Protein AF-A0A5C6DB70-F1 (afdb_monomer_lite)

Structure (mmCIF, N/CA/C/O backbone):
data_AF-A0A5C6DB70-F1
#
_entry.id   AF-A0A5C6DB70-F1
#
loop_
_atom_site.group_PDB
_atom_site.id
_atom_site.type_symbol
_atom_site.label_atom_id
_atom_site.label_alt_id
_atom_site.label_comp_id
_atom_site.label_asym_id
_atom_site.label_entity_id
_atom_site.label_seq_id
_atom_site.pdbx_PDB_ins_code
_atom_site.Cartn_x
_atom_site.Cartn_y
_atom_site.Cartn_z
_atom_site.occupancy
_atom_site.B_iso_or_equiv
_atom_site.auth_seq_id
_atom_site.auth_comp_id
_atom_site.auth_asym_id
_atom_site.auth_atom_id
_atom_site.pdbx_PDB_model_num
ATOM 1 N N . MET A 1 1 ? 63.657 -12.753 -14.793 1.00 45.91 1 MET A N 1
ATOM 2 C CA . MET A 1 1 ? 62.607 -11.771 -14.445 1.00 45.91 1 MET A CA 1
ATOM 3 C C . MET A 1 1 ? 61.888 -11.382 -15.725 1.00 45.91 1 MET A C 1
ATOM 5 O O . MET A 1 1 ? 62.436 -10.590 -16.475 1.00 45.91 1 MET A O 1
ATOM 9 N N . SER A 1 2 ? 60.711 -11.948 -16.000 1.00 37.59 2 SER A N 1
ATOM 10 C CA . SER A 1 2 ? 59.873 -11.512 -17.126 1.00 37.59 2 SER A CA 1
ATOM 11 C C . SER A 1 2 ? 58.395 -11.668 -16.769 1.00 37.59 2 SER A C 1
ATOM 13 O O . SER A 1 2 ? 57.855 -12.764 -16.764 1.00 37.59 2 SER A O 1
ATOM 15 N N . VAL A 1 3 ? 57.843 -10.529 -16.349 1.00 39.22 3 VAL A N 1
ATOM 16 C CA . VAL A 1 3 ? 56.507 -9.954 -16.581 1.00 39.22 3 VAL A CA 1
ATOM 17 C C . VAL A 1 3 ? 55.314 -10.910 -16.763 1.00 39.22 3 VAL A C 1
ATOM 19 O O . VAL A 1 3 ? 55.181 -11.614 -17.757 1.00 39.22 3 VAL A O 1
ATOM 22 N N . VAL A 1 4 ? 54.394 -10.806 -15.802 1.00 42.78 4 VAL A N 1
ATOM 23 C CA . VAL A 1 4 ? 53.012 -11.315 -15.791 1.00 42.78 4 VAL A CA 1
ATOM 24 C C . VAL A 1 4 ? 52.156 -10.555 -16.823 1.00 42.78 4 VAL A C 1
ATOM 26 O O . VAL A 1 4 ? 52.287 -9.331 -16.899 1.00 42.78 4 VAL A O 1
ATOM 29 N N . PRO A 1 5 ? 51.238 -11.196 -17.574 1.00 45.16 5 PRO A N 1
ATOM 30 C CA . PRO A 1 5 ? 50.270 -10.469 -18.387 1.00 45.16 5 PRO A CA 1
ATOM 31 C C . PRO A 1 5 ? 49.188 -9.862 -17.481 1.00 45.16 5 PRO A C 1
ATOM 33 O O . PRO A 1 5 ? 48.442 -10.571 -16.806 1.00 45.16 5 PRO A O 1
ATOM 36 N N . GLY A 1 6 ? 49.127 -8.531 -17.450 1.00 39.94 6 GLY A N 1
ATOM 37 C CA . GLY A 1 6 ? 48.062 -7.782 -16.793 1.00 39.94 6 GLY A CA 1
ATOM 38 C C . GLY A 1 6 ? 46.732 -8.008 -17.506 1.00 39.94 6 GLY A C 1
ATOM 39 O O . GLY A 1 6 ? 46.597 -7.727 -18.695 1.00 39.94 6 GLY A O 1
ATOM 40 N N . VAL A 1 7 ? 45.763 -8.535 -16.764 1.00 43.97 7 VAL A N 1
ATOM 41 C CA . VAL A 1 7 ? 44.386 -8.758 -17.205 1.00 43.97 7 VAL A CA 1
ATOM 42 C C . VAL A 1 7 ? 43.708 -7.409 -17.457 1.00 43.97 7 VAL A C 1
ATOM 44 O O . VAL A 1 7 ? 43.720 -6.518 -16.609 1.00 43.97 7 VAL A O 1
ATOM 47 N N . SER A 1 8 ? 43.129 -7.281 -18.648 1.00 43.72 8 SER A N 1
ATOM 48 C CA . SER A 1 8 ? 42.397 -6.127 -19.162 1.00 43.72 8 SER A CA 1
ATOM 49 C C . SER A 1 8 ? 41.319 -5.612 -18.202 1.00 43.72 8 SER A C 1
ATOM 51 O O . SER A 1 8 ? 40.327 -6.289 -17.939 1.00 43.72 8 SER A O 1
ATOM 53 N N . GLY A 1 9 ? 41.462 -4.363 -17.755 1.00 48.06 9 GLY A N 1
ATOM 54 C CA . GLY A 1 9 ? 40.373 -3.581 -17.174 1.00 48.06 9 GLY A CA 1
ATOM 55 C C . GLY A 1 9 ? 39.399 -3.147 -18.267 1.00 48.06 9 GLY A C 1
ATOM 56 O O . GLY A 1 9 ? 39.553 -2.076 -18.853 1.00 48.06 9 GLY A O 1
ATOM 57 N N . GLY A 1 10 ? 38.412 -3.991 -18.566 1.00 43.84 10 GLY A N 1
ATOM 58 C CA . GLY A 1 10 ? 37.315 -3.649 -19.466 1.00 43.84 10 GLY A CA 1
ATOM 59 C C . GLY A 1 10 ? 36.449 -2.550 -18.854 1.00 43.84 10 GLY A C 1
ATOM 60 O O . GLY A 1 10 ? 35.651 -2.814 -17.958 1.00 43.84 10 GLY A O 1
ATOM 61 N N . ARG A 1 11 ? 36.598 -1.309 -19.329 1.00 52.41 11 ARG A N 1
ATOM 62 C CA . ARG A 1 11 ? 35.578 -0.272 -19.137 1.00 52.41 11 ARG A CA 1
ATOM 63 C C . ARG A 1 11 ? 34.325 -0.746 -19.866 1.00 52.41 11 ARG A C 1
ATOM 65 O O . ARG A 1 11 ? 34.356 -0.899 -21.085 1.00 52.41 11 ARG A O 1
ATOM 72 N N . TYR A 1 12 ? 33.251 -1.003 -19.128 1.00 46.84 12 TYR A N 1
ATOM 73 C CA . TYR A 1 12 ? 31.955 -1.263 -19.741 1.00 46.84 12 TYR A CA 1
ATOM 74 C C . TYR A 1 12 ? 31.573 -0.066 -20.626 1.00 46.84 12 TYR A C 1
ATOM 76 O O . TYR A 1 12 ? 31.818 1.077 -20.227 1.00 46.84 12 TYR A O 1
ATOM 84 N N . PRO A 1 13 ? 31.007 -0.295 -21.821 1.00 52.03 13 PRO A N 1
ATOM 85 C CA . PRO A 1 13 ? 30.471 0.784 -22.638 1.00 52.03 13 PRO A CA 1
ATOM 86 C C . PRO A 1 13 ? 29.452 1.591 -21.824 1.00 52.03 13 PRO A C 1
ATOM 88 O O . PRO A 1 13 ? 28.658 1.014 -21.078 1.00 52.03 13 PRO A O 1
ATOM 91 N N . THR A 1 14 ? 29.472 2.917 -21.982 1.00 58.91 14 THR A N 1
ATOM 92 C CA . THR A 1 14 ? 28.668 3.895 -21.221 1.00 58.91 14 THR A CA 1
ATOM 93 C C . THR A 1 14 ? 27.179 3.528 -21.152 1.00 58.91 14 THR A C 1
ATOM 95 O O . THR A 1 14 ? 26.526 3.739 -20.132 1.00 58.91 14 THR A O 1
ATOM 98 N N . PHE A 1 15 ? 26.671 2.885 -22.205 1.00 51.16 15 PHE A N 1
ATOM 99 C CA . PHE A 1 15 ? 25.321 2.332 -22.294 1.00 51.16 15 PHE A CA 1
ATOM 100 C C . PHE A 1 15 ? 25.011 1.320 -21.177 1.00 51.16 15 PHE A C 1
ATOM 102 O O . PHE A 1 15 ? 24.030 1.472 -20.457 1.00 51.16 15 PHE A O 1
ATOM 109 N N . LEU A 1 16 ? 25.881 0.331 -20.940 1.00 53.28 16 LEU A N 1
ATOM 110 C CA . LEU A 1 16 ? 25.656 -0.682 -19.901 1.00 53.28 16 LEU A CA 1
ATOM 111 C C . LEU A 1 16 ? 25.738 -0.092 -18.488 1.00 53.28 16 LEU A C 1
ATOM 113 O O . LEU A 1 16 ? 24.985 -0.505 -17.609 1.00 53.28 16 LEU A O 1
ATOM 117 N N . SER A 1 17 ? 26.607 0.900 -18.265 1.00 59.47 17 SER A N 1
ATOM 118 C CA . SER A 1 17 ? 26.667 1.600 -16.975 1.00 59.47 17 SER A CA 1
ATOM 119 C C . SER A 1 17 ? 25.423 2.444 -16.697 1.00 59.47 17 SER A C 1
ATOM 121 O O . SER A 1 17 ? 25.005 2.528 -15.545 1.00 59.47 17 SER A O 1
ATOM 123 N N . GLN A 1 18 ? 24.815 3.034 -17.729 1.00 61.84 18 GLN A N 1
ATOM 124 C CA . GLN A 1 18 ? 23.586 3.814 -17.591 1.00 61.84 18 GLN A CA 1
ATOM 125 C C . GLN A 1 18 ? 22.389 2.903 -17.287 1.00 61.84 18 GLN A C 1
ATOM 127 O O . GLN A 1 18 ? 21.758 3.072 -16.247 1.00 61.84 18 GLN A O 1
ATOM 132 N N . PHE A 1 19 ? 22.202 1.834 -18.070 1.00 57.81 19 PHE A N 1
ATOM 133 C CA . PHE A 1 19 ? 21.165 0.824 -17.820 1.00 57.81 19 PHE A CA 1
ATOM 134 C C . PHE A 1 19 ? 21.268 0.204 -16.418 1.00 57.81 19 PHE A C 1
ATOM 136 O O . PHE A 1 19 ? 20.269 0.038 -15.719 1.00 57.81 19 PHE A O 1
ATOM 143 N N . MET A 1 20 ? 22.480 -0.124 -15.956 1.00 58.56 20 MET A N 1
ATOM 144 C CA . MET A 1 20 ? 22.675 -0.647 -14.598 1.00 58.56 20 MET A CA 1
ATOM 145 C C . MET A 1 20 ? 22.323 0.377 -13.506 1.00 58.56 20 MET A C 1
ATOM 147 O O . MET A 1 20 ? 21.881 -0.026 -12.426 1.00 58.56 20 MET A O 1
ATOM 151 N N . ASN A 1 21 ? 22.492 1.677 -13.762 1.00 65.31 21 ASN A N 1
ATOM 152 C CA . ASN A 1 21 ? 22.145 2.738 -12.816 1.00 65.31 21 ASN A CA 1
ATOM 153 C C . ASN A 1 21 ? 20.629 2.971 -12.734 1.00 65.31 21 ASN A C 1
ATOM 155 O O . ASN A 1 21 ? 20.112 3.112 -11.622 1.00 65.31 21 ASN A O 1
ATOM 159 N N . ASP A 1 22 ? 19.908 2.889 -13.853 1.00 77.56 22 ASP A N 1
ATOM 160 C CA . ASP A 1 22 ? 18.452 3.086 -13.889 1.00 77.56 22 ASP A CA 1
ATOM 161 C C . ASP A 1 22 ? 17.703 1.978 -13.125 1.00 77.56 22 ASP A C 1
ATOM 163 O O . ASP A 1 22 ? 16.774 2.243 -12.354 1.00 77.56 22 ASP A O 1
ATOM 167 N N . TRP A 1 23 ? 18.183 0.730 -13.196 1.00 82.75 23 TRP A N 1
ATOM 168 C CA . TRP A 1 23 ? 17.619 -0.376 -12.409 1.00 82.75 23 TRP A CA 1
ATOM 169 C C . TRP A 1 23 ? 17.910 -0.287 -10.915 1.00 82.75 23 TRP A C 1
ATOM 171 O O . TRP A 1 23 ? 17.102 -0.749 -10.101 1.00 82.75 23 TRP A O 1
ATOM 181 N N . ASN A 1 24 ? 19.059 0.271 -10.534 1.00 88.25 24 ASN A N 1
ATOM 182 C CA . ASN A 1 24 ? 19.377 0.499 -9.128 1.00 88.25 24 ASN A CA 1
ATOM 183 C C . ASN A 1 24 ? 18.488 1.603 -8.550 1.00 88.25 24 ASN A C 1
ATOM 185 O O . ASN A 1 24 ? 17.921 1.399 -7.476 1.00 88.25 24 ASN A O 1
ATOM 189 N N . ALA A 1 25 ? 18.288 2.696 -9.292 1.00 90.19 25 ALA A N 1
ATOM 190 C CA . ALA A 1 25 ? 17.379 3.772 -8.910 1.00 90.19 25 ALA A CA 1
ATOM 191 C C . ALA A 1 25 ? 15.933 3.273 -8.767 1.00 90.19 25 ALA A C 1
ATOM 193 O O . ALA A 1 25 ? 15.290 3.528 -7.747 1.00 90.19 25 ALA A O 1
ATOM 194 N N . LEU A 1 26 ? 15.443 2.481 -9.729 1.00 91.69 26 LEU A N 1
ATOM 195 C CA . LEU A 1 26 ? 14.113 1.871 -9.657 1.00 91.69 26 LEU A CA 1
ATOM 196 C C . LEU A 1 26 ? 13.974 0.944 -8.441 1.00 91.69 26 LEU A C 1
ATOM 198 O O . LEU A 1 26 ? 13.003 1.037 -7.691 1.00 91.69 26 LEU A O 1
ATOM 202 N N . ARG A 1 27 ? 14.959 0.069 -8.206 1.00 94.94 27 ARG A N 1
ATOM 203 C CA . ARG A 1 27 ? 14.979 -0.822 -7.035 1.00 94.94 27 ARG A CA 1
ATOM 204 C C . ARG A 1 27 ? 14.948 -0.032 -5.726 1.00 94.94 27 ARG A C 1
ATOM 206 O O . ARG A 1 27 ? 14.240 -0.419 -4.796 1.00 94.94 27 ARG A O 1
ATOM 213 N N . ASP A 1 28 ? 15.715 1.048 -5.638 1.00 94.44 28 ASP A N 1
ATOM 214 C CA . ASP A 1 28 ? 15.769 1.884 -4.442 1.00 94.44 28 ASP A CA 1
ATOM 215 C C . ASP A 1 28 ? 14.454 2.630 -4.214 1.00 94.44 28 ASP A C 1
ATOM 217 O O . ASP A 1 28 ? 13.948 2.622 -3.090 1.00 94.44 28 ASP A O 1
ATOM 221 N N . ALA A 1 29 ? 13.839 3.162 -5.272 1.00 94.62 29 ALA A N 1
ATOM 222 C CA . ALA A 1 29 ? 12.512 3.766 -5.206 1.00 94.62 29 ALA A CA 1
ATOM 223 C C . ALA A 1 29 ? 11.455 2.761 -4.720 1.00 94.62 29 ALA A C 1
ATOM 225 O O . ALA A 1 29 ? 10.666 3.079 -3.830 1.00 94.62 29 ALA A O 1
ATOM 226 N N . ILE A 1 30 ? 11.479 1.523 -5.228 1.00 95.94 30 ILE A N 1
ATOM 227 C CA . ILE A 1 30 ? 10.582 0.445 -4.782 1.00 95.94 30 ILE A CA 1
ATOM 228 C C . ILE A 1 30 ? 10.795 0.136 -3.300 1.00 95.94 30 ILE A C 1
ATOM 230 O O . ILE A 1 30 ? 9.831 0.022 -2.544 1.00 95.94 30 ILE A O 1
ATOM 234 N N . ARG A 1 31 ? 12.050 0.017 -2.856 1.00 96.19 31 ARG A N 1
ATOM 235 C CA . ARG A 1 31 ? 12.375 -0.230 -1.444 1.00 96.19 31 ARG A CA 1
ATOM 236 C C . ARG A 1 31 ? 11.816 0.872 -0.542 1.00 96.19 31 ARG A C 1
ATOM 238 O O . ARG A 1 31 ? 11.234 0.560 0.495 1.00 96.19 31 ARG A O 1
ATOM 245 N N . VAL A 1 32 ? 11.956 2.134 -0.944 1.00 94.69 32 VAL A N 1
ATOM 246 C CA . VAL A 1 32 ? 11.391 3.271 -0.206 1.00 94.69 32 VAL A CA 1
ATOM 247 C C . VAL A 1 32 ? 9.862 3.207 -0.202 1.00 94.69 32 VAL A C 1
ATOM 249 O O . VAL A 1 32 ? 9.265 3.258 0.872 1.00 94.69 32 VAL A O 1
ATOM 252 N N . ALA A 1 33 ? 9.218 3.006 -1.354 1.00 94.00 33 ALA A N 1
ATOM 253 C CA . ALA A 1 33 ? 7.759 2.912 -1.459 1.00 94.00 33 ALA A CA 1
ATOM 254 C C . ALA A 1 33 ? 7.170 1.817 -0.555 1.00 94.00 33 ALA A C 1
ATOM 256 O O . ALA A 1 33 ? 6.210 2.070 0.174 1.00 94.00 33 ALA A O 1
ATOM 257 N N . LYS A 1 34 ? 7.808 0.640 -0.514 1.00 94.56 34 LYS A N 1
ATOM 258 C CA . LYS A 1 34 ? 7.430 -0.463 0.382 1.00 94.56 34 LYS A CA 1
ATOM 259 C C . LYS A 1 34 ? 7.510 -0.091 1.857 1.00 94.56 34 LYS A C 1
ATOM 261 O O . LYS A 1 34 ? 6.722 -0.597 2.643 1.00 94.56 34 LYS A O 1
ATOM 266 N N . SER A 1 35 ? 8.458 0.759 2.251 1.00 92.44 35 SER A N 1
ATOM 267 C CA . SER A 1 35 ? 8.556 1.228 3.639 1.00 92.44 35 SER A CA 1
ATOM 268 C C . SER A 1 35 ? 7.509 2.293 3.972 1.00 92.44 35 SER A C 1
ATOM 270 O O . SER A 1 35 ? 6.975 2.301 5.080 1.00 92.44 35 SER A O 1
ATOM 272 N N . LEU A 1 36 ? 7.178 3.151 3.002 1.00 91.38 36 LEU A N 1
ATOM 273 C CA . LEU A 1 36 ? 6.212 4.236 3.163 1.00 91.38 36 LEU A CA 1
ATOM 274 C C . LEU A 1 36 ? 4.779 3.726 3.267 1.00 91.38 36 LEU A C 1
ATOM 276 O O . LEU A 1 36 ? 4.004 4.259 4.053 1.00 91.38 36 LEU A O 1
ATOM 280 N N . TRP A 1 37 ? 4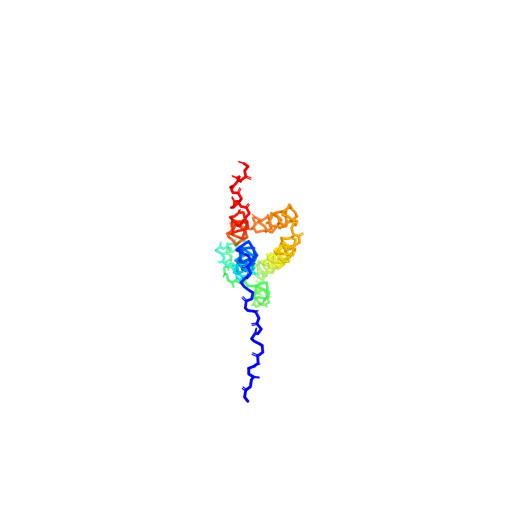.414 2.696 2.503 1.00 92.75 37 TRP A N 1
ATOM 281 C CA . TRP A 1 37 ? 3.072 2.132 2.563 1.00 92.75 37 TRP A CA 1
ATOM 282 C C . TRP A 1 37 ? 3.107 0.665 2.965 1.00 92.75 37 TRP A C 1
ATOM 284 O O . TRP A 1 37 ? 3.289 -0.242 2.162 1.00 92.75 37 TRP A O 1
ATOM 294 N N . THR A 1 38 ? 2.910 0.459 4.260 1.00 88.81 38 THR A N 1
ATOM 295 C CA . THR A 1 38 ? 2.763 -0.865 4.869 1.00 88.81 38 THR A CA 1
ATOM 296 C C . THR A 1 38 ? 1.409 -1.030 5.554 1.00 88.81 38 THR A C 1
ATOM 298 O O . THR A 1 38 ? 1.043 -2.149 5.891 1.00 88.81 38 THR A O 1
ATOM 301 N N . GLY A 1 39 ? 0.697 0.067 5.817 1.00 87.62 39 GLY A N 1
ATOM 302 C CA . GLY A 1 39 ? -0.564 0.146 6.557 1.00 87.62 39 GLY A CA 1
ATOM 303 C C . GLY A 1 39 ? -1.036 1.602 6.649 1.00 87.62 39 GLY A C 1
ATOM 304 O O . GLY A 1 39 ? -0.536 2.459 5.910 1.00 87.62 39 GLY A O 1
ATOM 305 N N . CYS A 1 40 ? -1.960 1.889 7.567 1.00 88.06 40 CYS A N 1
ATOM 306 C CA . CYS A 1 40 ? -2.501 3.233 7.775 1.00 88.06 40 CYS A CA 1
ATOM 307 C C . CYS A 1 40 ? -1.514 4.113 8.558 1.00 88.06 40 CYS A C 1
ATOM 309 O O . CYS A 1 40 ? -1.282 3.902 9.743 1.00 88.06 40 CYS A O 1
ATOM 311 N N . HIS A 1 41 ? -0.915 5.098 7.893 1.00 86.44 41 HIS A N 1
ATOM 312 C CA . HIS A 1 41 ? 0.021 6.073 8.486 1.00 86.44 41 HIS A CA 1
ATOM 313 C C . HIS A 1 41 ? -0.444 7.522 8.284 1.00 86.44 41 HIS A C 1
ATOM 315 O O . HIS A 1 41 ? 0.309 8.466 8.510 1.00 86.44 41 HIS A O 1
ATOM 321 N N . TRP A 1 42 ? -1.675 7.687 7.809 1.00 86.62 42 TRP A N 1
ATOM 322 C CA . TRP A 1 42 ? -2.333 8.968 7.620 1.00 86.62 42 TRP A CA 1
ATOM 323 C C . TRP A 1 42 ? -3.516 9.064 8.579 1.00 86.62 42 TRP A C 1
ATOM 325 O O . TRP A 1 42 ? -4.092 8.050 8.983 1.00 86.62 42 TRP A O 1
ATOM 335 N N . THR A 1 43 ? -3.886 10.293 8.926 1.00 86.31 43 THR A N 1
ATOM 336 C CA . THR A 1 43 ? -5.050 10.562 9.771 1.00 86.31 43 THR A CA 1
ATOM 337 C C . THR A 1 43 ? -6.302 9.988 9.123 1.00 86.31 43 THR A C 1
ATOM 339 O O . THR A 1 43 ? -6.665 10.376 8.012 1.00 86.31 43 THR A O 1
ATOM 342 N N . THR A 1 44 ? -6.951 9.059 9.822 1.00 88.62 44 THR A N 1
ATOM 343 C CA . THR A 1 44 ? -8.170 8.393 9.355 1.00 88.62 44 THR A CA 1
ATOM 344 C C . THR A 1 44 ? -9.104 8.229 10.530 1.00 88.62 44 THR A C 1
ATOM 346 O O . THR A 1 44 ? -8.797 7.476 11.448 1.00 88.62 44 THR A O 1
ATOM 349 N N . GLN A 1 45 ? -10.251 8.899 10.481 1.00 90.94 45 GLN A N 1
ATOM 350 C CA . GLN A 1 45 ? -11.322 8.673 11.443 1.00 90.94 45 GLN A CA 1
ATOM 351 C C . GLN A 1 45 ? -12.202 7.523 10.965 1.00 90.94 45 GLN A C 1
ATOM 353 O O . GLN A 1 45 ? -12.665 7.522 9.824 1.00 90.94 45 GLN A O 1
ATOM 358 N N . PHE A 1 46 ? -12.433 6.547 11.839 1.00 89.88 46 PHE A N 1
ATOM 359 C CA . PHE A 1 46 ? -13.174 5.339 11.510 1.00 89.88 46 PHE A CA 1
ATOM 360 C C . PHE A 1 46 ? -14.360 5.110 12.449 1.00 89.88 46 PHE A C 1
ATOM 362 O O . PHE A 1 46 ? -14.244 5.189 13.675 1.00 89.88 46 PHE A O 1
ATOM 369 N N . GLY A 1 47 ? -15.499 4.754 11.852 1.00 88.44 47 GLY A N 1
ATOM 370 C CA . GLY A 1 47 ? -16.734 4.437 12.565 1.00 88.44 47 GLY A CA 1
ATOM 371 C C . GLY A 1 47 ? -17.410 5.649 13.215 1.00 88.44 47 GLY A C 1
ATOM 372 O O . GLY A 1 47 ? -16.937 6.781 13.141 1.00 88.44 47 GLY A O 1
ATOM 373 N N . SER A 1 48 ? -18.539 5.399 13.881 1.00 87.44 48 SER A N 1
ATOM 374 C CA . SER A 1 48 ? -19.353 6.436 14.539 1.00 87.44 48 SER A CA 1
ATOM 375 C C . SER A 1 48 ? -18.671 7.094 15.741 1.00 87.44 48 SER A C 1
ATOM 377 O O . SER A 1 48 ? -19.081 8.173 16.157 1.00 87.44 48 SER A O 1
ATOM 379 N N . LEU A 1 49 ? -17.635 6.456 16.291 1.00 87.56 49 LEU A N 1
ATOM 380 C CA . LEU A 1 49 ? -16.835 6.976 17.400 1.00 87.56 49 LEU A CA 1
ATOM 381 C C . LEU A 1 49 ? -15.626 7.803 16.935 1.00 87.56 49 LEU A C 1
ATOM 383 O O . LEU A 1 49 ? -14.911 8.338 17.777 1.00 87.56 49 LEU A O 1
ATOM 387 N N . GLY A 1 50 ? -15.387 7.911 15.622 1.00 89.31 50 GLY A N 1
ATOM 388 C CA . GLY A 1 50 ? -14.303 8.728 15.070 1.00 89.31 50 GLY A CA 1
ATOM 389 C C . GLY A 1 50 ? -12.908 8.262 15.491 1.00 89.31 50 GLY A C 1
ATOM 390 O O . GLY A 1 50 ? -12.031 9.089 15.726 1.00 89.31 50 GLY A O 1
ATOM 391 N N . ILE A 1 51 ? -12.705 6.948 15.612 1.00 89.94 51 ILE A N 1
ATOM 392 C CA . ILE A 1 51 ? -11.439 6.362 16.062 1.00 89.94 51 ILE A CA 1
ATOM 393 C C . ILE A 1 51 ? -10.329 6.738 15.077 1.00 89.94 51 ILE A C 1
ATOM 395 O O . ILE A 1 51 ? -10.468 6.465 13.886 1.00 89.94 51 ILE A O 1
ATOM 399 N N . ASP A 1 52 ? -9.229 7.316 15.565 1.00 91.81 52 ASP A N 1
ATOM 400 C CA . ASP A 1 52 ? -8.057 7.580 14.729 1.00 91.81 52 ASP A CA 1
ATOM 401 C C . ASP A 1 52 ? -7.243 6.298 14.516 1.00 91.81 52 ASP A C 1
ATOM 403 O O . ASP A 1 52 ? -6.774 5.667 15.467 1.00 91.81 52 ASP A O 1
ATOM 407 N N . LEU A 1 53 ? -7.083 5.911 13.252 1.00 92.06 53 LEU A N 1
ATOM 408 C CA . LEU A 1 53 ? -6.316 4.736 12.839 1.00 92.06 53 LEU A CA 1
ATOM 409 C C . LEU A 1 53 ? -4.886 5.066 12.402 1.00 92.06 53 LEU A C 1
ATOM 411 O O . LEU A 1 53 ? -4.161 4.174 11.953 1.00 92.06 53 LEU A O 1
ATOM 415 N N . SER A 1 54 ? -4.463 6.327 12.513 1.00 91.62 54 SER A N 1
ATOM 416 C CA . SER A 1 54 ? -3.109 6.745 12.160 1.00 91.62 54 SER A CA 1
ATOM 417 C C . SER A 1 54 ? -2.053 5.962 12.945 1.00 91.62 54 SER A C 1
ATOM 419 O O . SER A 1 54 ? -2.022 5.959 14.175 1.00 91.62 54 SER A O 1
ATOM 421 N N . GLY A 1 55 ? -1.178 5.265 12.220 1.00 90.50 55 GLY A N 1
ATOM 422 C CA . GLY A 1 55 ? -0.095 4.465 12.788 1.00 90.50 55 GLY A CA 1
ATOM 423 C C . GLY A 1 55 ? -0.529 3.117 13.369 1.00 90.50 55 GLY A C 1
ATOM 424 O O . GLY A 1 55 ? 0.329 2.372 13.849 1.00 90.50 55 GLY A O 1
ATOM 425 N N . LEU A 1 56 ? -1.820 2.770 13.319 1.00 93.06 56 LEU A N 1
ATOM 426 C CA . LEU A 1 56 ? -2.325 1.506 13.846 1.00 93.06 56 LEU A CA 1
ATOM 427 C C . LEU A 1 56 ? -2.286 0.378 12.813 1.00 93.06 56 LEU A C 1
ATOM 429 O O . LEU A 1 56 ? -2.495 0.557 11.613 1.00 93.06 56 LEU A O 1
ATOM 433 N N . ARG A 1 57 ? -2.051 -0.828 13.330 1.00 94.81 57 ARG A N 1
ATOM 434 C CA . ARG A 1 57 ? -2.130 -2.099 12.606 1.00 94.81 57 ARG A CA 1
ATOM 435 C C . ARG A 1 57 ? -3.418 -2.838 12.904 1.00 94.81 57 ARG A C 1
ATOM 437 O O . ARG A 1 57 ? -3.960 -2.726 14.006 1.00 94.81 57 ARG A O 1
ATOM 444 N N . SER A 1 58 ? -3.833 -3.694 11.976 1.00 96.25 58 SER A N 1
ATOM 445 C CA . SER A 1 58 ? -5.002 -4.573 12.137 1.00 96.25 58 SER A CA 1
ATOM 446 C C . SER A 1 58 ? -4.964 -5.347 13.461 1.00 96.25 58 SER A C 1
ATOM 448 O O . SER A 1 58 ? -5.936 -5.382 14.217 1.00 96.25 58 SER A O 1
ATOM 450 N N . ARG A 1 59 ? -3.792 -5.889 13.813 1.00 95.62 59 ARG A N 1
ATOM 451 C CA . ARG A 1 59 ? -3.571 -6.614 15.07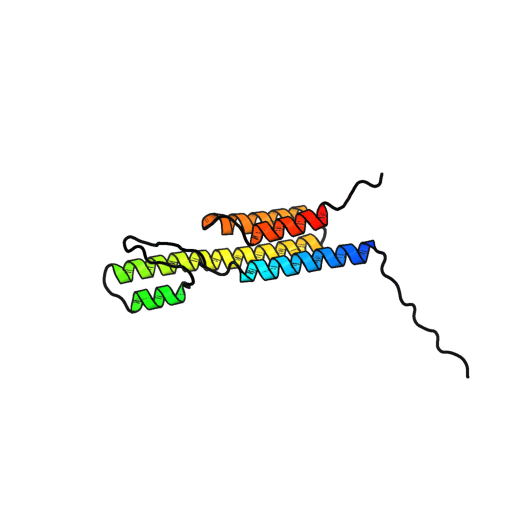1 1.00 95.62 59 ARG A CA 1
ATOM 452 C C . ARG A 1 59 ? -3.756 -5.737 16.310 1.00 95.62 59 ARG A C 1
ATOM 454 O O . ARG A 1 59 ? -4.298 -6.215 17.301 1.00 95.62 59 ARG A O 1
ATOM 461 N N . GLN A 1 60 ? -3.305 -4.484 16.270 1.00 95.31 60 GLN A N 1
ATOM 462 C CA . GLN A 1 60 ? -3.442 -3.550 17.393 1.00 95.31 60 GLN A CA 1
ATOM 463 C C . GLN A 1 60 ? -4.906 -3.142 17.581 1.00 95.31 60 GLN A C 1
ATOM 465 O O . GLN A 1 60 ? -5.410 -3.211 18.699 1.00 95.31 60 GLN A O 1
ATOM 470 N N . ALA A 1 61 ? -5.615 -2.835 16.491 1.00 95.50 61 ALA A N 1
ATOM 471 C CA . ALA A 1 61 ? -7.053 -2.569 16.531 1.00 95.50 61 ALA A CA 1
ATOM 472 C C . ALA A 1 61 ? -7.848 -3.781 17.055 1.00 95.50 61 ALA A C 1
ATOM 474 O O . ALA A 1 61 ? -8.761 -3.631 17.861 1.00 95.50 61 ALA A O 1
ATOM 475 N N . MET A 1 62 ? -7.447 -5.006 16.695 1.00 96.94 62 MET A N 1
ATOM 476 C CA . MET A 1 62 ? -8.062 -6.228 17.227 1.00 96.94 62 MET A CA 1
ATOM 477 C C . MET A 1 62 ? -7.825 -6.408 18.736 1.00 96.94 62 MET A C 1
ATOM 479 O O . MET A 1 62 ? -8.690 -6.926 19.442 1.00 96.94 62 MET A O 1
ATOM 483 N N . LEU A 1 63 ? -6.664 -5.996 19.256 1.00 96.94 63 LEU A N 1
ATOM 484 C CA . LEU A 1 63 ? -6.420 -5.985 20.702 1.00 96.94 63 LEU A CA 1
ATOM 485 C C . LEU A 1 63 ? -7.306 -4.949 21.404 1.00 96.94 63 LEU A C 1
ATOM 487 O O . LEU A 1 63 ? -7.900 -5.276 22.430 1.00 96.94 63 LEU A O 1
ATOM 491 N N . ALA A 1 64 ? -7.465 -3.756 20.825 1.00 94.56 64 ALA A N 1
ATOM 492 C CA . ALA A 1 64 ? -8.381 -2.738 21.339 1.00 94.56 64 ALA A CA 1
ATOM 493 C C . ALA A 1 64 ? -9.839 -3.231 21.348 1.00 94.56 64 ALA A C 1
ATOM 495 O O . ALA A 1 64 ? -10.541 -3.071 22.347 1.00 94.56 64 ALA A O 1
ATOM 496 N N . ALA A 1 65 ? -10.269 -3.945 20.302 1.00 96.12 65 ALA A N 1
ATOM 497 C CA . ALA A 1 65 ? -11.595 -4.563 20.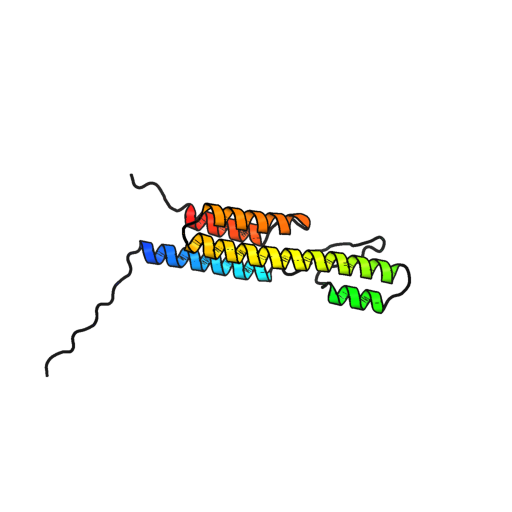243 1.00 96.12 65 ALA A CA 1
ATOM 498 C C . ALA A 1 65 ? -11.835 -5.554 21.392 1.00 96.12 65 ALA A C 1
ATOM 500 O O . ALA A 1 65 ? -12.922 -5.589 21.963 1.00 96.12 65 ALA A O 1
ATOM 501 N N . LYS A 1 66 ? -10.819 -6.347 21.757 1.00 96.00 66 LYS A N 1
ATOM 502 C CA . LYS A 1 66 ? -10.895 -7.314 22.867 1.00 96.00 66 LYS A CA 1
ATOM 503 C C . LYS A 1 66 ? -10.846 -6.659 24.249 1.00 96.00 66 LYS A C 1
ATOM 505 O O . LYS A 1 66 ? -11.343 -7.244 25.206 1.00 96.00 66 LYS A O 1
ATOM 510 N N . ALA A 1 67 ? -10.216 -5.491 24.358 1.00 95.50 67 ALA A N 1
ATOM 511 C CA . ALA A 1 67 ? -10.073 -4.752 25.611 1.00 95.50 67 ALA A CA 1
ATOM 512 C C . ALA A 1 67 ? -11.287 -3.860 25.933 1.00 95.50 67 ALA A C 1
ATOM 514 O O . ALA A 1 67 ? -11.487 -3.488 27.087 1.00 95.50 67 ALA A O 1
ATOM 515 N N . THR A 1 68 ? -12.096 -3.529 24.928 1.00 94.81 68 THR A N 1
ATOM 516 C CA . THR A 1 68 ? -13.270 -2.651 25.040 1.00 94.81 68 THR A CA 1
ATOM 517 C C . THR A 1 68 ? -14.572 -3.459 25.045 1.00 94.81 68 THR A C 1
ATOM 519 O O . THR A 1 68 ? -14.571 -4.683 24.891 1.00 94.81 68 THR A O 1
ATOM 522 N N . ARG A 1 69 ? -15.716 -2.801 25.278 1.00 93.25 69 ARG A N 1
ATOM 523 C CA . ARG A 1 69 ? -17.039 -3.453 25.341 1.00 93.25 69 ARG A CA 1
ATOM 524 C C . ARG A 1 69 ? -18.081 -2.691 24.526 1.00 93.25 69 ARG A C 1
ATOM 526 O O . ARG A 1 69 ? -17.924 -1.509 24.239 1.00 93.25 69 ARG A O 1
ATOM 533 N N . GLY A 1 70 ? -19.168 -3.377 24.178 1.00 94.31 70 GLY A N 1
ATOM 534 C CA . GLY A 1 70 ? -20.320 -2.769 23.511 1.00 94.31 70 GLY A CA 1
ATOM 535 C C . GLY A 1 70 ? -19.975 -2.165 22.147 1.00 94.31 70 GLY A C 1
ATOM 536 O O . GLY A 1 70 ? -19.236 -2.762 21.364 1.00 94.31 70 GLY A O 1
ATOM 537 N N . ALA A 1 71 ? -20.517 -0.978 21.868 1.00 92.56 71 ALA A N 1
ATOM 538 C CA . ALA A 1 71 ? -20.355 -0.293 20.584 1.00 92.56 71 ALA A CA 1
ATOM 539 C C . ALA A 1 71 ? -18.888 0.023 20.241 1.00 92.56 71 ALA A C 1
ATOM 541 O O . ALA A 1 71 ? -18.509 -0.023 19.072 1.00 92.56 71 ALA A O 1
ATOM 542 N N . GLU A 1 72 ? -18.056 0.291 21.250 1.00 93.25 72 GLU A N 1
ATOM 543 C CA . GLU A 1 72 ? -16.634 0.574 21.056 1.00 93.25 72 GLU A CA 1
ATOM 544 C C . GLU A 1 72 ? -15.877 -0.664 20.559 1.00 93.25 72 GLU A C 1
ATOM 546 O O . GLU A 1 72 ? -15.159 -0.592 19.563 1.00 93.25 72 GLU A O 1
ATOM 551 N N . SER A 1 73 ? -16.128 -1.825 21.172 1.00 94.94 73 SER A N 1
ATOM 552 C CA . SER A 1 73 ? -15.563 -3.109 20.729 1.00 94.94 73 SER A CA 1
ATOM 553 C C . SER A 1 73 ? -15.939 -3.428 19.282 1.00 94.94 73 SER A C 1
ATOM 555 O O . SER A 1 73 ? -15.092 -3.854 18.493 1.00 94.94 73 SER A O 1
ATOM 557 N N . HIS A 1 74 ? -17.193 -3.159 18.905 1.00 94.75 74 HIS A N 1
ATOM 558 C CA . HIS A 1 74 ? -17.653 -3.349 17.533 1.00 94.75 74 HIS A CA 1
ATOM 559 C C . HIS A 1 74 ? -16.935 -2.413 16.548 1.00 94.75 74 HIS A C 1
ATOM 561 O O . HIS A 1 74 ? -16.424 -2.886 15.534 1.00 94.75 74 HIS A O 1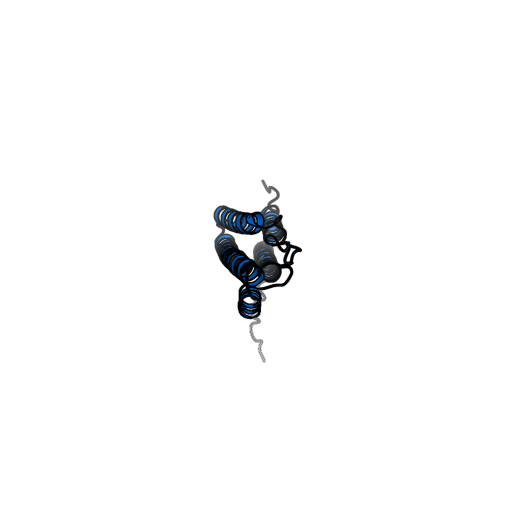
ATOM 567 N N . CYS A 1 75 ? -16.809 -1.119 16.871 1.00 95.38 75 CYS A N 1
ATOM 568 C CA . CYS A 1 75 ? -16.082 -0.163 16.028 1.00 95.38 75 CYS A CA 1
ATOM 569 C C . CYS A 1 75 ? -14.613 -0.564 15.838 1.00 95.38 75 CYS A C 1
ATOM 571 O O . CYS A 1 75 ? -14.116 -0.548 14.713 1.00 95.38 75 CYS A O 1
ATOM 573 N N . TRP A 1 76 ? -13.932 -0.988 16.907 1.00 96.19 76 TRP A N 1
ATOM 574 C CA . TRP A 1 76 ? -12.557 -1.482 16.822 1.00 96.19 76 TRP A CA 1
ATOM 575 C C . TRP A 1 76 ? -12.431 -2.767 15.997 1.00 96.19 76 TRP A C 1
ATOM 577 O O . TRP A 1 76 ? -11.441 -2.948 15.290 1.00 96.19 76 TRP A O 1
ATOM 587 N N . SER A 1 77 ? -13.423 -3.660 16.060 1.00 96.38 77 SER A N 1
ATOM 588 C CA . SER A 1 77 ? -13.437 -4.885 15.255 1.00 96.38 77 SER A CA 1
ATOM 589 C C . SER A 1 77 ? -13.548 -4.579 13.760 1.00 96.38 77 SER A C 1
ATOM 591 O O . SER A 1 77 ? -12.784 -5.126 12.963 1.00 96.38 77 SER A O 1
ATOM 593 N N . GLU A 1 78 ? -14.440 -3.665 13.377 1.00 96.62 78 GLU A N 1
ATOM 594 C CA . GLU A 1 78 ? -14.579 -3.222 11.987 1.00 96.62 78 GLU A CA 1
ATOM 595 C C . GLU A 1 78 ? -13.335 -2.459 11.509 1.00 96.62 78 GLU A C 1
ATOM 597 O O . GLU A 1 78 ? -12.832 -2.726 10.417 1.00 96.62 78 GLU A O 1
ATOM 602 N N . ALA A 1 79 ? -12.760 -1.599 12.357 1.00 95.75 79 ALA A N 1
ATOM 603 C CA . ALA A 1 79 ? -11.499 -0.918 12.065 1.00 95.75 79 ALA A CA 1
ATOM 604 C C . ALA A 1 79 ? -10.355 -1.914 11.823 1.00 95.75 79 ALA A C 1
ATOM 606 O O . ALA A 1 79 ? -9.567 -1.748 10.894 1.00 95.75 79 ALA A O 1
ATOM 607 N N . ALA A 1 80 ? -10.278 -2.983 12.620 1.00 96.75 80 ALA A N 1
ATOM 608 C CA . ALA A 1 80 ? -9.273 -4.025 12.451 1.00 96.75 80 ALA A CA 1
ATOM 609 C C . ALA A 1 80 ? -9.415 -4.763 11.112 1.00 96.75 80 ALA A C 1
ATOM 611 O O . ALA A 1 80 ? -8.403 -5.050 10.471 1.00 96.75 80 ALA A O 1
ATOM 612 N N . LYS A 1 81 ? -10.650 -5.045 10.673 1.00 96.81 81 LYS A N 1
ATOM 613 C CA . LYS A 1 81 ? -10.918 -5.652 9.358 1.00 96.81 81 LYS A CA 1
ATOM 614 C C . LYS A 1 81 ? -10.509 -4.718 8.225 1.00 96.81 81 LYS A C 1
ATOM 616 O O . LYS A 1 81 ? -9.810 -5.150 7.315 1.00 96.81 81 LYS A O 1
ATOM 621 N N . TRP A 1 82 ? -10.890 -3.444 8.308 1.00 96.12 82 TRP A N 1
ATOM 622 C CA . TRP A 1 82 ? -10.505 -2.449 7.312 1.00 96.12 82 TRP A CA 1
ATOM 623 C C . TRP A 1 82 ? -8.980 -2.298 7.224 1.00 96.12 82 TRP A C 1
ATOM 625 O O . TRP A 1 82 ? -8.419 -2.388 6.135 1.00 96.12 82 TRP A O 1
ATOM 635 N N . LEU A 1 83 ? -8.287 -2.181 8.364 1.00 96.25 83 LEU A N 1
ATOM 636 C CA . LEU A 1 83 ? -6.822 -2.132 8.410 1.00 96.25 83 LEU A CA 1
ATOM 637 C C . LEU A 1 83 ? -6.177 -3.386 7.812 1.00 96.25 83 LEU A C 1
ATOM 639 O O . LEU A 1 83 ? -5.157 -3.273 7.140 1.00 96.25 83 LEU A O 1
ATOM 643 N N . ALA A 1 84 ? -6.765 -4.567 8.022 1.00 97.31 84 ALA A N 1
ATOM 644 C CA . ALA A 1 84 ? -6.266 -5.797 7.414 1.00 97.31 84 ALA A CA 1
ATOM 645 C C . ALA A 1 84 ? -6.353 -5.743 5.880 1.00 97.31 84 ALA A C 1
ATOM 647 O O . ALA A 1 84 ? -5.417 -6.166 5.206 1.00 97.31 84 ALA A O 1
ATOM 648 N N . SER A 1 85 ? -7.424 -5.166 5.323 1.00 96.56 85 SER A N 1
ATOM 649 C CA . SER A 1 85 ? -7.534 -4.926 3.878 1.00 96.56 85 SER A CA 1
ATOM 650 C C . SER A 1 85 ? -6.489 -3.927 3.372 1.00 96.56 85 SER A C 1
ATOM 652 O O . SER A 1 85 ? -5.852 -4.192 2.355 1.00 96.56 85 SER A O 1
ATOM 654 N N . VAL A 1 86 ? -6.239 -2.830 4.103 1.00 95.81 86 VAL A N 1
ATOM 655 C CA . VAL A 1 86 ? -5.173 -1.867 3.758 1.00 95.81 86 VAL A CA 1
ATOM 656 C C . VAL A 1 86 ? -3.801 -2.546 3.738 1.00 95.81 86 VAL A C 1
ATOM 658 O O . VAL A 1 86 ? -3.024 -2.350 2.807 1.00 95.81 86 VAL A O 1
ATOM 661 N N . GLU A 1 87 ? -3.487 -3.343 4.762 1.00 96.56 87 GLU A N 1
ATOM 662 C CA . GLU A 1 87 ? -2.218 -4.074 4.876 1.00 96.56 87 GLU A CA 1
ATOM 663 C C . GLU A 1 87 ? -2.057 -5.117 3.759 1.00 96.56 87 GLU A C 1
ATOM 665 O O . GLU A 1 87 ? -0.970 -5.263 3.194 1.00 96.56 87 GLU A O 1
ATOM 670 N N . GLN A 1 88 ? -3.139 -5.814 3.405 1.00 97.31 88 GLN A N 1
ATOM 671 C CA . GLN A 1 88 ? -3.150 -6.777 2.307 1.00 97.31 88 GLN A CA 1
ATOM 672 C C . GLN A 1 88 ? -2.899 -6.097 0.955 1.00 97.31 88 GLN A C 1
ATOM 674 O O . GLN A 1 88 ? -2.036 -6.550 0.201 1.00 97.31 88 GLN A O 1
ATOM 679 N N . ASP A 1 89 ? -3.600 -5.000 0.662 1.00 97.19 89 ASP A N 1
ATOM 680 C CA . ASP A 1 89 ? -3.418 -4.244 -0.579 1.00 97.19 89 ASP A CA 1
ATOM 681 C C . ASP A 1 89 ? -2.015 -3.624 -0.660 1.00 97.19 89 ASP A C 1
ATOM 683 O O . ASP A 1 89 ? -1.388 -3.671 -1.719 1.00 97.19 89 ASP A O 1
ATOM 687 N N . ALA A 1 90 ? -1.468 -3.134 0.460 1.00 95.62 90 ALA A N 1
ATOM 688 C CA . ALA A 1 90 ? -0.087 -2.656 0.534 1.00 95.62 90 ALA A CA 1
ATOM 689 C C . ALA A 1 90 ? 0.920 -3.769 0.197 1.00 95.62 90 ALA A C 1
ATOM 691 O O . ALA A 1 90 ? 1.873 -3.555 -0.560 1.00 95.62 90 ALA A O 1
ATOM 692 N N . SER A 1 91 ? 0.694 -4.983 0.714 1.00 96.81 91 SER A N 1
ATOM 693 C CA . SER A 1 91 ? 1.529 -6.144 0.394 1.00 96.81 91 SER A CA 1
ATOM 694 C C . SER A 1 91 ? 1.402 -6.570 -1.070 1.00 96.81 91 SER A C 1
ATOM 696 O O . SER A 1 91 ? 2.395 -6.992 -1.666 1.00 96.81 91 SER A O 1
ATOM 698 N N . LEU A 1 92 ? 0.208 -6.477 -1.659 1.00 97.75 92 LEU A N 1
ATOM 699 C CA . LEU A 1 92 ? -0.012 -6.808 -3.066 1.00 97.75 92 LEU A CA 1
ATOM 700 C C . LEU A 1 92 ? 0.668 -5.781 -3.982 1.00 97.75 92 LEU A C 1
ATOM 702 O O . LEU A 1 92 ? 1.377 -6.166 -4.911 1.00 97.75 92 LEU A O 1
ATOM 706 N N . ALA A 1 93 ? 0.554 -4.491 -3.664 1.00 97.25 93 ALA A N 1
ATOM 707 C CA . ALA A 1 93 ? 1.250 -3.418 -4.370 1.00 97.25 93 ALA A CA 1
ATOM 708 C C . ALA A 1 93 ? 2.779 -3.588 -4.319 1.00 97.25 93 ALA A C 1
ATOM 710 O O . ALA A 1 93 ? 3.463 -3.405 -5.326 1.00 97.25 93 ALA A O 1
ATOM 711 N N . ALA A 1 94 ? 3.317 -4.029 -3.177 1.00 97.00 94 ALA A N 1
ATOM 712 C CA . ALA A 1 94 ? 4.734 -4.360 -3.040 1.00 97.00 94 ALA A CA 1
ATOM 713 C C . ALA A 1 94 ? 5.164 -5.506 -3.971 1.00 97.00 94 ALA A C 1
ATOM 715 O O . ALA A 1 94 ? 6.250 -5.443 -4.554 1.00 97.00 94 ALA A O 1
ATOM 716 N N . GLY A 1 95 ? 4.317 -6.527 -4.134 1.00 97.75 95 GLY A N 1
ATOM 717 C CA . GLY A 1 95 ? 4.544 -7.626 -5.073 1.00 97.75 95 GLY A CA 1
ATOM 718 C C . GLY A 1 95 ? 4.494 -7.177 -6.536 1.00 97.75 95 GLY A C 1
ATOM 719 O O . GLY A 1 95 ? 5.371 -7.539 -7.319 1.00 97.75 95 GLY A O 1
ATOM 720 N N . LEU A 1 96 ? 3.526 -6.331 -6.898 1.00 98.00 96 LEU A N 1
ATOM 721 C CA . LEU A 1 96 ? 3.434 -5.733 -8.235 1.00 98.00 96 LEU A CA 1
ATOM 722 C C . LEU A 1 96 ? 4.668 -4.888 -8.566 1.00 98.00 96 LEU A C 1
ATOM 724 O O . LEU A 1 96 ? 5.205 -4.982 -9.666 1.00 98.00 96 LEU A O 1
ATOM 728 N N . ALA A 1 97 ? 5.180 -4.122 -7.604 1.00 96.56 97 ALA A N 1
ATOM 729 C CA . ALA A 1 97 ? 6.405 -3.354 -7.789 1.00 96.56 97 ALA A CA 1
ATOM 730 C C . ALA A 1 97 ? 7.633 -4.252 -8.048 1.00 96.56 97 ALA A C 1
ATOM 732 O O . ALA A 1 97 ? 8.466 -3.928 -8.896 1.00 96.56 97 ALA A O 1
ATOM 733 N N . ASP A 1 98 ? 7.733 -5.415 -7.392 1.00 97.25 98 ASP A N 1
ATOM 734 C CA . ASP A 1 98 ? 8.787 -6.393 -7.703 1.00 97.25 98 ASP A CA 1
ATOM 735 C C . ASP A 1 98 ? 8.635 -6.986 -9.108 1.00 97.25 98 ASP A C 1
ATOM 737 O O . ASP A 1 98 ? 9.636 -7.193 -9.799 1.00 97.25 98 ASP A O 1
ATOM 741 N N . LEU A 1 99 ? 7.399 -7.253 -9.546 1.00 97.38 99 LEU A N 1
ATOM 742 C CA . LEU A 1 99 ? 7.125 -7.688 -10.917 1.00 97.38 99 LEU A C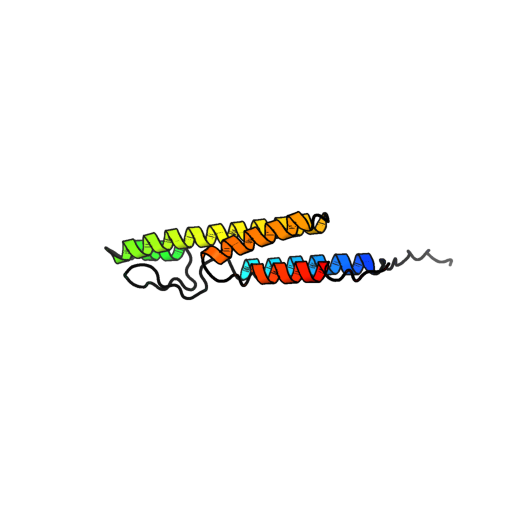A 1
ATOM 743 C C . LEU A 1 99 ? 7.505 -6.606 -11.928 1.00 97.38 99 LEU A C 1
ATOM 745 O O . LEU A 1 99 ? 8.115 -6.931 -12.944 1.00 97.38 99 LEU A O 1
ATOM 749 N N . ALA A 1 100 ? 7.2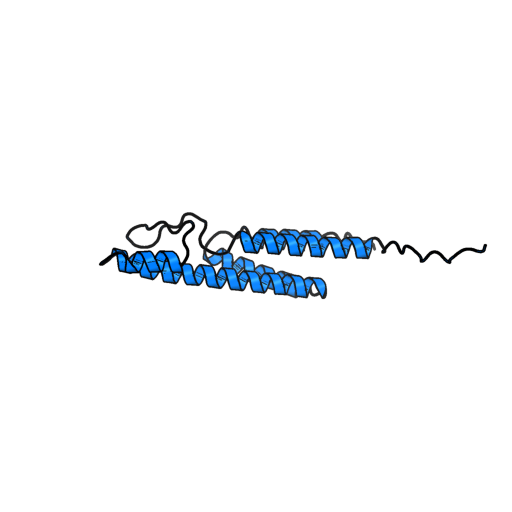41 -5.334 -11.622 1.00 95.56 100 ALA A N 1
ATOM 750 C CA . ALA A 1 100 ? 7.656 -4.215 -12.457 1.00 95.56 100 ALA A CA 1
ATOM 751 C C . ALA A 1 100 ? 9.178 -4.159 -12.624 1.00 95.56 100 ALA A C 1
ATOM 753 O O . ALA A 1 100 ? 9.665 -4.053 -13.745 1.00 95.56 100 ALA A O 1
ATOM 754 N N . LEU A 1 101 ? 9.942 -4.314 -11.536 1.00 94.38 101 LEU A N 1
ATOM 755 C CA . LEU A 1 101 ? 11.406 -4.351 -11.601 1.00 94.38 101 LEU A CA 1
ATOM 756 C C . LEU A 1 101 ? 11.923 -5.527 -12.442 1.00 94.38 101 LEU A C 1
ATOM 758 O O . LEU A 1 101 ? 12.897 -5.378 -13.180 1.00 94.38 101 LEU A O 1
ATOM 762 N N . ARG A 1 102 ? 11.299 -6.705 -12.327 1.00 94.88 102 ARG A N 1
ATOM 763 C CA . ARG A 1 102 ? 11.669 -7.882 -13.130 1.00 94.88 102 ARG A CA 1
ATOM 764 C C . ARG A 1 102 ? 11.352 -7.681 -14.609 1.00 94.88 102 ARG A C 1
ATOM 766 O O . ARG A 1 102 ? 12.205 -7.989 -15.431 1.00 94.88 102 ARG A O 1
ATOM 773 N N . ALA A 1 103 ? 10.168 -7.157 -14.925 1.00 92.38 103 ALA A N 1
ATOM 774 C CA . ALA A 1 103 ? 9.755 -6.848 -16.291 1.00 92.38 103 ALA A CA 1
ATOM 775 C C . ALA A 1 103 ? 10.689 -5.812 -16.928 1.00 92.38 103 ALA A C 1
ATOM 777 O O . ALA A 1 103 ? 11.195 -6.035 -18.020 1.00 92.38 103 ALA A O 1
ATOM 778 N N . ALA A 1 104 ? 11.018 -4.750 -16.189 1.00 89.50 104 ALA A N 1
ATOM 779 C CA . ALA A 1 104 ? 11.924 -3.708 -16.647 1.00 89.50 104 ALA A CA 1
ATOM 780 C C . ALA A 1 104 ? 13.339 -4.248 -16.937 1.00 89.50 104 ALA A C 1
ATOM 782 O O . ALA A 1 104 ? 13.905 -3.975 -17.987 1.00 89.50 104 ALA A O 1
ATOM 783 N N . ARG A 1 105 ? 13.878 -5.120 -16.071 1.00 90.06 105 ARG A N 1
ATOM 784 C CA . ARG A 1 105 ? 15.152 -5.824 -16.332 1.00 90.06 105 ARG A CA 1
ATOM 785 C C . ARG A 1 105 ? 15.109 -6.760 -17.542 1.00 90.06 105 ARG A C 1
ATOM 787 O O . ARG A 1 105 ? 16.163 -7.080 -18.081 1.00 90.06 105 ARG A O 1
ATOM 794 N N . GLY A 1 106 ? 13.923 -7.241 -17.905 1.00 88.75 106 GLY A N 1
ATOM 795 C CA . GLY A 1 106 ? 13.672 -8.052 -19.094 1.00 88.75 106 GLY A CA 1
ATOM 796 C C . GLY A 1 106 ? 13.293 -7.237 -20.332 1.00 88.75 106 GLY A C 1
ATOM 797 O O . GLY A 1 106 ? 12.849 -7.844 -21.299 1.00 88.75 106 GLY A O 1
ATOM 798 N N . ASP A 1 107 ? 13.436 -5.906 -20.289 1.00 86.88 107 ASP A N 1
ATOM 799 C CA . ASP A 1 107 ? 13.091 -4.958 -21.361 1.00 86.88 107 ASP A CA 1
ATOM 800 C C . ASP A 1 107 ? 11.588 -4.895 -21.721 1.00 86.88 107 ASP A C 1
ATOM 802 O O . ASP A 1 107 ? 11.179 -4.296 -22.714 1.00 86.88 107 ASP A O 1
ATOM 806 N N . ASP A 1 108 ? 10.718 -5.458 -20.875 1.00 91.25 108 ASP A N 1
ATOM 807 C CA . ASP A 1 108 ? 9.263 -5.349 -21.020 1.00 91.25 108 ASP A CA 1
ATOM 808 C C . ASP A 1 108 ? 8.747 -4.101 -20.288 1.00 91.25 108 ASP A C 1
ATOM 810 O O . ASP A 1 108 ? 8.173 -4.152 -19.190 1.00 91.25 108 ASP A O 1
ATOM 814 N N . LEU A 1 109 ? 8.993 -2.942 -20.905 1.00 89.50 109 LEU A N 1
ATOM 815 C CA . LEU A 1 109 ? 8.631 -1.639 -20.341 1.00 89.50 109 LEU A CA 1
ATOM 816 C C . LEU A 1 109 ? 7.110 -1.451 -20.217 1.00 89.50 109 LEU A C 1
ATOM 818 O O . LEU A 1 109 ? 6.635 -0.784 -19.292 1.00 89.50 109 LEU A O 1
ATOM 822 N N . LEU A 1 110 ? 6.333 -2.066 -21.115 1.00 91.12 110 LEU A N 1
ATOM 823 C CA . LEU A 1 110 ? 4.871 -2.008 -21.088 1.00 91.12 110 LEU A CA 1
ATOM 824 C C . LEU A 1 110 ? 4.313 -2.769 -19.884 1.00 91.12 110 LEU A C 1
ATOM 826 O O . LEU A 1 110 ? 3.490 -2.222 -19.142 1.00 91.12 110 LEU A O 1
ATOM 830 N N . ALA A 1 111 ? 4.777 -4.000 -19.645 1.00 93.38 111 ALA A N 1
ATOM 831 C CA . ALA A 1 111 ? 4.365 -4.754 -18.467 1.00 93.38 111 ALA A CA 1
ATOM 832 C C . ALA A 1 111 ? 4.823 -4.068 -17.177 1.00 93.38 111 ALA A C 1
ATOM 834 O O . ALA A 1 111 ? 4.039 -3.988 -16.230 1.00 93.38 111 ALA A O 1
ATOM 835 N N . ALA A 1 112 ? 6.041 -3.516 -17.146 1.00 94.06 112 ALA A N 1
ATOM 836 C CA . ALA A 1 112 ? 6.533 -2.767 -15.994 1.00 94.06 112 ALA A CA 1
ATOM 837 C C . ALA A 1 112 ? 5.623 -1.578 -15.649 1.00 94.06 112 ALA A C 1
ATOM 839 O O . ALA A 1 112 ? 5.204 -1.438 -14.497 1.00 94.06 112 ALA A O 1
ATOM 840 N N . ASN A 1 113 ? 5.234 -0.770 -16.641 1.00 93.19 113 ASN A N 1
ATOM 841 C CA . ASN A 1 113 ? 4.341 0.362 -16.401 1.00 93.19 113 ASN A CA 1
ATOM 842 C C . ASN A 1 113 ? 2.929 -0.072 -15.971 1.00 93.19 113 ASN A C 1
ATOM 844 O O . ASN A 1 113 ? 2.317 0.571 -15.112 1.00 93.19 113 ASN A O 1
ATOM 848 N N . ARG A 1 114 ? 2.415 -1.177 -16.532 1.00 97.19 114 ARG A N 1
ATOM 849 C CA . ARG A 1 114 ? 1.129 -1.757 -16.118 1.00 97.19 114 ARG A CA 1
ATOM 850 C C . ARG A 1 114 ? 1.158 -2.163 -14.645 1.00 97.19 114 ARG A C 1
ATOM 852 O O . ARG A 1 114 ? 0.294 -1.722 -13.893 1.00 97.19 114 ARG A O 1
ATOM 859 N N . TYR A 1 115 ? 2.173 -2.916 -14.216 1.00 97.88 115 TYR A N 1
ATOM 860 C CA . TYR A 1 115 ? 2.306 -3.337 -12.818 1.00 97.88 115 TYR A CA 1
ATOM 861 C C . TYR A 1 115 ? 2.422 -2.148 -11.855 1.00 97.88 115 TYR A C 1
ATOM 863 O O . TYR A 1 115 ? 1.788 -2.150 -10.801 1.00 97.88 115 TYR A O 1
ATOM 871 N N . LEU A 1 116 ? 3.174 -1.102 -12.220 1.00 96.06 116 LEU A N 1
ATOM 872 C CA . LEU A 1 116 ? 3.234 0.127 -11.418 1.00 96.06 116 LEU A CA 1
ATOM 873 C C . LEU A 1 116 ? 1.877 0.840 -11.353 1.00 96.06 116 LEU A C 1
ATOM 875 O O . LEU A 1 116 ? 1.536 1.410 -10.322 1.00 96.06 116 LEU A O 1
ATOM 879 N N . GLY A 1 117 ? 1.081 0.777 -12.421 1.00 96.69 117 GLY A N 1
ATOM 880 C CA . GLY A 1 117 ? -0.274 1.331 -12.448 1.00 96.69 117 GLY A CA 1
ATOM 881 C C . GLY A 1 117 ? -1.236 0.607 -11.535 1.00 96.69 117 GLY A C 1
ATOM 882 O O . GLY A 1 117 ? -1.975 1.249 -10.799 1.00 96.69 117 GLY A O 1
ATOM 883 N N . GLU A 1 118 ? -1.181 -0.719 -11.539 1.00 97.75 118 GLU A N 1
ATOM 884 C CA . GLU A 1 118 ? -1.959 -1.537 -10.614 1.00 97.75 118 GLU A CA 1
ATOM 885 C C . GLU A 1 118 ? -1.544 -1.271 -9.157 1.00 97.75 118 GLU A C 1
ATOM 887 O O . GLU A 1 118 ? -2.407 -1.129 -8.293 1.00 97.75 118 GLU A O 1
ATOM 892 N N . ALA A 1 119 ? -0.244 -1.107 -8.878 1.00 96.81 119 ALA A N 1
ATOM 893 C CA . ALA A 1 119 ? 0.243 -0.756 -7.541 1.00 96.81 119 ALA A CA 1
ATOM 894 C C . ALA A 1 119 ? -0.268 0.620 -7.068 1.00 96.81 119 ALA A C 1
ATOM 896 O O . ALA A 1 119 ? -0.676 0.761 -5.914 1.00 96.81 119 ALA A O 1
ATOM 897 N N . ILE A 1 120 ? -0.288 1.615 -7.962 1.00 96.62 120 ILE A N 1
ATOM 898 C CA . ILE A 1 120 ? -0.855 2.948 -7.702 1.00 96.62 120 ILE A CA 1
ATOM 899 C C . ILE A 1 120 ? -2.357 2.850 -7.427 1.00 96.62 120 ILE A C 1
ATOM 901 O O . ILE A 1 120 ? -2.823 3.380 -6.423 1.00 96.62 120 ILE A O 1
ATOM 905 N N . ALA A 1 121 ? -3.098 2.117 -8.260 1.00 96.81 121 ALA A N 1
ATOM 906 C CA . ALA A 1 121 ? -4.543 1.971 -8.119 1.00 96.81 121 ALA A CA 1
ATOM 907 C C . ALA A 1 121 ? -4.945 1.347 -6.771 1.00 96.81 121 ALA A C 1
ATOM 909 O O . ALA A 1 121 ? -5.982 1.697 -6.215 1.00 96.81 121 ALA A O 1
ATOM 910 N N . LEU A 1 122 ? -4.128 0.441 -6.217 1.00 96.56 122 LEU A N 1
ATOM 911 C CA . LEU A 1 122 ? -4.352 -0.120 -4.879 1.00 96.56 122 LEU A CA 1
ATOM 912 C C . LEU A 1 122 ? -4.179 0.923 -3.773 1.00 96.56 122 LEU A C 1
ATOM 914 O O . LEU A 1 122 ? -4.956 0.929 -2.823 1.00 96.56 122 LEU A O 1
ATOM 918 N N . GLU A 1 123 ? -3.175 1.792 -3.887 1.00 94.31 123 GLU A N 1
ATOM 919 C CA . GLU A 1 123 ? -2.933 2.874 -2.925 1.00 94.31 123 GLU A CA 1
ATOM 920 C C . GLU A 1 123 ? -4.062 3.916 -2.982 1.00 94.31 123 GLU A C 1
ATOM 922 O O . GLU A 1 123 ? -4.575 4.340 -1.943 1.00 94.31 123 GLU A O 1
ATOM 927 N N . GLU A 1 124 ? -4.503 4.248 -4.201 1.00 95.06 124 GLU A N 1
ATOM 928 C CA . GLU A 1 124 ? -5.555 5.229 -4.501 1.00 95.06 124 GLU A CA 1
ATOM 929 C C . GLU A 1 124 ? -6.934 4.868 -3.948 1.00 95.06 124 GLU A C 1
ATOM 931 O O . GLU A 1 124 ? -7.752 5.761 -3.730 1.00 95.06 124 GLU A O 1
ATOM 936 N N . LYS A 1 125 ? -7.183 3.594 -3.620 1.00 94.00 125 LYS A N 1
ATOM 937 C CA . LYS A 1 125 ? -8.399 3.192 -2.893 1.00 94.00 125 LYS A CA 1
ATOM 938 C C . LYS A 1 125 ? -8.523 3.860 -1.523 1.00 94.00 125 LYS A C 1
ATOM 940 O O . LYS A 1 125 ? -9.632 3.998 -1.014 1.00 94.00 125 LYS A O 1
ATOM 945 N N . TYR A 1 126 ? -7.394 4.203 -0.904 1.00 91.31 126 TYR A N 1
ATOM 946 C CA . TYR A 1 126 ? -7.342 4.650 0.487 1.00 91.31 126 TYR A CA 1
ATOM 947 C C . TYR A 1 126 ? -6.871 6.097 0.632 1.00 91.31 126 TYR A C 1
ATOM 949 O O . TYR A 1 126 ? -7.289 6.785 1.562 1.00 91.31 126 TYR A O 1
ATOM 957 N N . ARG A 1 127 ? -5.980 6.553 -0.255 1.00 86.50 127 ARG A N 1
ATOM 958 C CA . ARG A 1 127 ? -5.390 7.899 -0.236 1.00 86.50 127 ARG A CA 1
ATOM 959 C C . ARG A 1 127 ? -4.795 8.246 -1.594 1.00 86.50 127 ARG A C 1
ATOM 961 O O . ARG A 1 127 ? -4.447 7.350 -2.347 1.00 86.50 127 ARG A O 1
ATOM 968 N N . SER A 1 128 ? -4.544 9.524 -1.865 1.00 87.69 128 SER A N 1
ATOM 969 C CA . SER A 1 128 ? -3.741 9.918 -3.031 1.00 87.69 128 SER A CA 1
ATOM 970 C C . SER A 1 128 ? -2.397 9.180 -3.038 1.00 87.69 128 SER A C 1
ATOM 972 O O . SER A 1 128 ? -1.678 9.215 -2.034 1.00 87.69 128 SER A O 1
ATOM 974 N N . SER A 1 129 ? -2.057 8.510 -4.147 1.00 83.88 129 SER A N 1
ATOM 975 C CA . SER A 1 129 ? -0.816 7.733 -4.224 1.00 83.88 129 SER A CA 1
ATOM 976 C C . SER A 1 129 ? 0.399 8.650 -4.147 1.00 83.88 129 SER A C 1
ATOM 978 O O . SER A 1 129 ? 0.579 9.559 -4.958 1.00 83.88 129 SER A O 1
ATOM 980 N N . ILE A 1 130 ? 1.248 8.395 -3.155 1.00 87.62 130 ILE A N 1
ATOM 981 C CA . ILE A 1 130 ? 2.521 9.100 -2.972 1.00 87.62 130 ILE A CA 1
ATOM 982 C C . ILE A 1 130 ? 3.669 8.108 -3.135 1.00 87.62 130 ILE A C 1
ATOM 984 O O . ILE A 1 130 ? 4.683 8.432 -3.760 1.00 87.62 130 ILE A O 1
ATOM 988 N N . ALA A 1 131 ? 3.511 6.893 -2.600 1.00 91.00 131 ALA A N 1
ATOM 989 C CA . ALA A 1 131 ? 4.568 5.895 -2.592 1.00 91.00 131 ALA A CA 1
ATOM 990 C C . ALA A 1 131 ? 4.842 5.383 -4.012 1.00 91.00 131 ALA A C 1
ATOM 992 O O . ALA A 1 131 ? 5.935 5.593 -4.541 1.00 91.00 131 ALA A O 1
ATOM 993 N N . TYR A 1 132 ? 3.850 4.767 -4.658 1.00 93.12 132 TYR A N 1
ATOM 994 C CA . TYR A 1 132 ? 4.066 4.120 -5.956 1.00 93.12 132 TYR A CA 1
ATOM 995 C C . TYR A 1 132 ? 4.015 5.088 -7.144 1.00 93.12 132 TYR A C 1
ATOM 997 O O . TYR A 1 132 ? 4.711 4.861 -8.136 1.00 93.12 132 TYR A O 1
ATOM 1005 N N . ALA A 1 133 ? 3.326 6.226 -7.020 1.00 92.81 133 ALA A N 1
ATOM 1006 C CA . ALA A 1 133 ? 3.414 7.310 -8.001 1.00 92.81 133 ALA A CA 1
ATOM 1007 C C . ALA A 1 133 ? 4.856 7.831 -8.163 1.00 92.81 133 ALA A C 1
ATOM 1009 O O . ALA A 1 133 ? 5.301 8.111 -9.277 1.00 92.81 133 ALA A O 1
ATOM 1010 N N . SER A 1 134 ? 5.621 7.906 -7.067 1.00 91.94 134 SER A N 1
ATOM 1011 C CA . SER A 1 134 ? 7.036 8.301 -7.109 1.00 91.94 134 SER A CA 1
ATOM 1012 C C . SER A 1 134 ? 7.907 7.256 -7.814 1.00 91.94 134 SER A C 1
ATOM 1014 O O . SER A 1 134 ? 8.810 7.618 -8.564 1.00 91.94 134 SER A O 1
ATOM 1016 N N . VAL A 1 135 ? 7.607 5.963 -7.639 1.00 93.88 135 VAL A N 1
ATOM 1017 C CA . VAL A 1 135 ? 8.307 4.867 -8.337 1.00 93.88 135 VAL A CA 1
ATOM 1018 C C . VAL A 1 135 ? 8.084 4.946 -9.845 1.00 93.88 135 VAL A C 1
ATOM 1020 O O . VAL A 1 135 ? 9.041 4.844 -10.611 1.00 93.88 135 VAL A O 1
ATOM 1023 N N . ARG A 1 136 ? 6.838 5.176 -10.277 1.00 92.44 136 ARG A N 1
ATOM 1024 C CA . ARG A 1 136 ? 6.511 5.351 -11.698 1.00 92.44 136 ARG A CA 1
ATOM 1025 C C . ARG A 1 136 ? 7.270 6.518 -12.322 1.00 92.44 136 ARG A C 1
ATOM 1027 O O . ARG A 1 136 ? 7.820 6.343 -13.400 1.00 92.44 136 ARG A O 1
ATOM 1034 N N . LYS A 1 137 ? 7.391 7.653 -11.630 1.00 91.56 137 LYS A N 1
ATOM 1035 C CA . LYS A 1 137 ? 8.191 8.786 -12.124 1.00 91.56 137 LYS A CA 1
ATOM 1036 C C . LYS A 1 137 ? 9.659 8.416 -12.341 1.00 91.56 137 LYS A C 1
ATOM 1038 O O . LYS A 1 137 ? 10.218 8.781 -13.367 1.00 91.56 137 LYS A O 1
ATOM 1043 N N . VAL A 1 138 ? 10.275 7.679 -11.412 1.00 91.06 138 VAL A N 1
ATOM 1044 C CA . VAL A 1 138 ? 11.668 7.208 -11.563 1.00 91.06 138 VAL A CA 1
ATOM 1045 C C . VAL A 1 138 ? 11.799 6.269 -12.763 1.00 91.06 138 VAL A C 1
ATOM 1047 O O . VAL A 1 138 ? 12.729 6.409 -13.553 1.00 91.06 138 VAL A O 1
ATOM 1050 N N . PHE A 1 139 ? 10.847 5.348 -12.931 1.00 89.81 139 PHE A N 1
ATOM 1051 C CA . PHE A 1 139 ? 10.801 4.453 -14.088 1.00 89.81 139 PHE A CA 1
ATOM 1052 C C . PHE A 1 139 ? 10.674 5.228 -15.408 1.00 89.81 139 PHE A C 1
ATOM 1054 O O . PHE A 1 139 ? 11.441 5.003 -16.338 1.00 89.81 139 PHE A O 1
ATOM 1061 N N . GLU A 1 140 ? 9.740 6.173 -15.490 1.00 88.62 140 GLU A N 1
ATOM 1062 C CA . GLU A 1 140 ? 9.533 7.005 -16.678 1.00 88.62 140 GLU A CA 1
ATOM 1063 C C . GLU A 1 140 ? 10.756 7.871 -16.988 1.00 88.62 140 GLU A C 1
ATOM 1065 O O . GLU A 1 140 ? 11.117 7.994 -18.152 1.00 88.62 140 GLU A O 1
ATOM 1070 N N . GLN A 1 141 ? 11.431 8.430 -15.980 1.00 85.12 141 GLN A N 1
ATOM 1071 C CA . GLN A 1 141 ? 12.647 9.228 -16.165 1.00 85.12 141 GLN A CA 1
ATOM 1072 C C . GLN A 1 141 ? 13.812 8.404 -16.722 1.00 85.12 141 GLN A C 1
ATOM 1074 O O . GLN A 1 141 ? 14.481 8.874 -17.639 1.00 85.12 141 GLN A O 1
ATOM 1079 N N . GLY A 1 142 ? 14.016 7.180 -16.224 1.00 79.56 142 GLY A N 1
ATOM 1080 C CA . GLY A 1 142 ? 15.024 6.262 -16.771 1.00 79.56 142 GLY A CA 1
ATOM 1081 C C . GLY A 1 142 ? 14.747 5.886 -18.231 1.00 79.56 142 GLY A C 1
ATOM 1082 O O . GLY A 1 142 ? 15.673 5.752 -19.020 1.00 79.56 142 GLY A O 1
ATOM 1083 N N . ASN A 1 143 ? 13.470 5.813 -18.621 1.00 75.19 143 ASN A N 1
ATOM 1084 C CA . ASN A 1 143 ? 13.064 5.428 -19.978 1.00 75.19 143 ASN A CA 1
ATOM 1085 C C . ASN A 1 143 ? 12.832 6.612 -20.938 1.00 75.19 143 ASN A C 1
ATOM 1087 O O . ASN A 1 143 ? 12.764 6.414 -22.146 1.00 75.19 143 ASN A O 1
ATOM 1091 N N . SER A 1 144 ? 12.688 7.841 -20.431 1.00 66.56 144 SER A N 1
ATOM 1092 C CA . SER A 1 144 ? 12.485 9.051 -21.251 1.00 66.56 144 SER A CA 1
ATOM 1093 C C . SER A 1 144 ? 13.797 9.635 -21.787 1.00 66.56 144 SER A C 1
ATOM 1095 O O . SER A 1 144 ? 13.770 10.537 -22.619 1.00 66.56 144 SER A O 1
ATOM 1097 N N . LEU A 1 145 ? 14.949 9.138 -21.324 1.00 53.28 145 LEU A N 1
ATOM 1098 C CA . LEU A 1 145 ? 16.285 9.592 -21.726 1.00 53.28 145 LEU A CA 1
ATOM 1099 C C . LEU A 1 145 ? 16.816 8.916 -23.006 1.00 53.28 145 LEU A C 1
ATOM 1101 O O . LEU A 1 145 ? 18.024 8.890 -23.222 1.00 53.28 145 LEU A O 1
ATOM 1105 N N . GLU A 1 146 ? 15.933 8.464 -23.896 1.00 45.81 146 GLU A N 1
ATOM 1106 C CA . GLU A 1 146 ? 16.244 8.210 -25.310 1.00 45.81 146 GLU A CA 1
ATOM 1107 C C . GLU A 1 146 ? 15.894 9.461 -26.155 1.00 45.81 146 GLU A C 1
ATOM 1109 O O . GLU A 1 146 ? 14.841 9.507 -26.800 1.00 45.81 146 GLU A O 1
ATOM 1114 N N . PRO A 1 147 ? 16.723 10.530 -26.187 1.00 40.47 147 PRO A N 1
ATOM 1115 C CA . PRO A 1 147 ? 16.626 11.505 -27.254 1.00 40.47 147 PRO A CA 1
ATOM 1116 C C . PRO A 1 147 ? 17.218 10.886 -28.524 1.00 40.47 147 PRO A C 1
ATOM 1118 O O . PRO A 1 147 ? 18.429 10.718 -28.650 1.00 40.47 147 PRO A O 1
ATOM 1121 N N . LEU A 1 148 ? 16.320 10.555 -29.453 1.00 44.50 148 LEU A N 1
ATOM 1122 C CA . LEU A 1 148 ? 16.483 10.609 -30.909 1.00 44.50 148 LEU A CA 1
ATOM 1123 C C . LEU A 1 148 ? 17.933 10.842 -31.383 1.00 44.50 148 LEU A C 1
ATOM 1125 O O . LEU A 1 148 ? 18.334 11.974 -31.648 1.00 44.50 148 LEU A O 1
ATOM 1129 N N . THR A 1 149 ? 18.695 9.766 -31.570 1.00 46.66 149 THR A N 1
ATOM 1130 C CA . THR A 1 149 ? 19.771 9.763 -32.569 1.00 46.66 149 THR A CA 1
ATOM 1131 C C . THR A 1 149 ? 19.258 9.044 -33.812 1.00 46.66 149 THR A C 1
ATOM 1133 O O . THR A 1 149 ? 19.300 7.821 -33.927 1.00 46.66 149 THR A O 1
ATOM 1136 N N . ARG A 1 150 ? 18.716 9.836 -34.738 1.00 37.41 150 ARG A N 1
ATOM 1137 C CA . ARG A 1 150 ? 18.631 9.501 -36.160 1.00 37.41 150 ARG A CA 1
ATOM 1138 C C . ARG A 1 150 ? 19.328 10.590 -36.949 1.00 37.41 150 ARG A C 1
ATOM 1140 O O . ARG A 1 150 ? 19.117 11.769 -36.593 1.00 37.41 150 ARG A O 1
#

Radius of gyration: 22.74 Å; chains: 1; bounding box: 83×23×62 Å

Foldseek 3Di:
DDDDDDDDPDDDPPVVVLLVVLLVLLVVLLVQLLVVQQWAQDFDQFDPVGDTCHPHALVRLQVQLVVDDDPRVVRSNVVSVVRVLSNVLSVQLSVLSVVLSVCVVVVNNVSNLVSLVSSQVSVVVPDHDDRSVSSNVSSCVSVVPPPDDD

Sequence (150 aa):
MSVVPGVSGGRYPTFLSQFMNDWNALRDAIRVAKSLWTGCHWTTQFGSLGIDLSGLRSRQAMLAAKATRGAESHCWSEAAKWLASVEQDASLAAGLADLALRAARGDDLLAANRYLGEAIALEEKYRSSIAYASVRKVFEQGNSLEPLTR

pLDDT: mean 84.72, std 17.73, range [37.41, 98.0]

Organism: NCBI:txid2528016

Secondary structure (DSSP, 8-state):
-----PPP-----HHHHHHHHHHHHHHHHHHHHHHH-SS--S--EETTTTEE-TT--HHHHHHHHHHS-HHHHHHHHHHHHHHHHHHHHHHHHHHHHHHHHHHHHTT-HHHHHHHHHHHHHHHHTTS---HHHHHHHHHHHHHH------